Protein AF-A0A7K1ERR1-F1 (afdb_monomer_lite)

Foldseek 3Di:
DVVVVVCVVVVLLVVLLVQLVCVVVVVDDDPLLVQLVVCCVVVVNQSLVSQLVVLVVVVVVCVVVPDDQDPVSNCCSNVSSVSNSVND

Sequence (88 aa):
MPIRLVTLFAGLGVYGLGVALTVHAGIGIAPWDVLGQGIAVQTGLSFGVSTVIVSVFVLLCWIPLKVKPGLGTVANALFVGLFADLWL

pLDDT: mean 73.2, std 5.56, range [57.72, 82.88]

Secondary structure (DSSP, 8-state):
-HHHHHHHHHHHHHHHHHHHHHHHHTS---HHHHHHHHHHHHH---HHHHHHHHHHHHHHHHTTTT----HHHHHHHHHHHHHHHTT-

Structure (mmCIF, N/CA/C/O backbone):
data_AF-A0A7K1ERR1-F1
#
_entry.id   AF-A0A7K1ERR1-F1
#
loop_
_atom_site.group_PDB
_atom_site.id
_atom_site.type_symbol
_atom_site.label_atom_id
_atom_site.label_alt_id
_atom_site.label_comp_id
_atom_site.label_asym_id
_atom_site.label_entity_id
_atom_site.label_seq_id
_atom_site.pdbx_PDB_ins_code
_atom_site.Cartn_x
_atom_site.Cartn_y
_atom_site.Cartn_z
_atom_site.occupancy
_atom_site.B_iso_or_equiv
_atom_site.auth_seq_id
_atom_site.auth_comp_id
_atom_site.auth_asym_id
_atom_site.auth_atom_id
_atom_site.pdbx_PDB_model_num
ATOM 1 N N 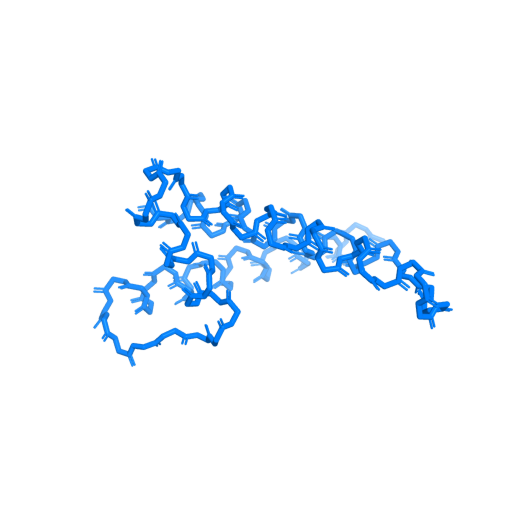. MET A 1 1 ? 6.463 7.195 -25.440 1.00 60.88 1 MET A N 1
ATOM 2 C CA . MET A 1 1 ? 6.667 6.998 -23.985 1.00 60.88 1 MET A CA 1
ATOM 3 C C . MET A 1 1 ? 5.553 7.554 -23.083 1.00 60.88 1 MET A C 1
ATOM 5 O O . MET A 1 1 ? 5.192 6.806 -22.183 1.00 60.88 1 MET A O 1
ATOM 9 N N . PRO A 1 2 ? 4.949 8.748 -23.286 1.00 69.81 2 PRO A N 1
ATOM 10 C CA . PRO A 1 2 ? 3.979 9.302 -22.321 1.00 69.81 2 PRO A CA 1
ATOM 11 C C . PRO A 1 2 ? 2.668 8.504 -22.218 1.00 69.81 2 PRO A C 1
ATOM 13 O O . PRO A 1 2 ? 2.121 8.367 -21.130 1.00 69.81 2 PRO A O 1
ATOM 16 N N . ILE A 1 3 ? 2.219 7.883 -23.316 1.00 78.56 3 ILE A N 1
ATOM 17 C CA . ILE A 1 3 ? 0.973 7.103 -23.335 1.00 78.56 3 ILE A CA 1
ATOM 18 C C . ILE A 1 3 ? 0.989 5.933 -22.337 1.00 78.56 3 ILE A C 1
ATOM 20 O O . ILE A 1 3 ? 0.000 5.708 -21.659 1.00 78.56 3 ILE A O 1
ATOM 24 N N . ARG A 1 4 ? 2.133 5.24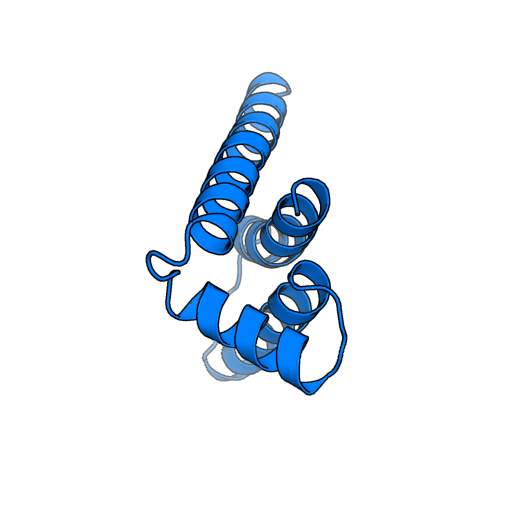6 -22.166 1.00 75.44 4 ARG A N 1
ATOM 25 C CA . ARG A 1 4 ? 2.256 4.098 -21.249 1.00 75.44 4 ARG A CA 1
ATOM 26 C C . ARG A 1 4 ? 2.130 4.505 -19.783 1.00 75.44 4 ARG A C 1
ATOM 28 O O . ARG A 1 4 ? 1.563 3.750 -19.005 1.00 75.44 4 ARG A O 1
ATOM 35 N N . LEU A 1 5 ? 2.646 5.682 -19.420 1.00 72.88 5 LEU A N 1
ATOM 36 C CA . LEU A 1 5 ? 2.499 6.219 -18.067 1.00 72.88 5 LEU A CA 1
ATOM 37 C C . LEU A 1 5 ? 1.033 6.561 -17.788 1.00 72.88 5 LEU A C 1
ATOM 39 O O . LEU A 1 5 ? 0.505 6.188 -16.749 1.00 72.88 5 LEU A O 1
ATOM 43 N N . VAL A 1 6 ? 0.364 7.218 -18.738 1.00 78.94 6 VAL A N 1
ATOM 44 C CA . VAL A 1 6 ? -1.051 7.588 -18.595 1.00 78.94 6 VAL A CA 1
ATOM 45 C C . VAL A 1 6 ? -1.934 6.346 -18.470 1.00 78.94 6 VAL A C 1
ATOM 47 O O . VAL A 1 6 ? -2.787 6.305 -17.590 1.00 78.94 6 VAL A O 1
ATOM 50 N N . THR A 1 7 ? -1.703 5.301 -19.274 1.00 76.38 7 THR A N 1
ATOM 51 C CA . THR A 1 7 ? -2.459 4.040 -19.156 1.00 76.38 7 THR A CA 1
ATOM 52 C C . THR A 1 7 ? -2.190 3.326 -17.830 1.00 76.38 7 THR A C 1
ATOM 54 O O . THR A 1 7 ? -3.110 2.743 -17.265 1.00 76.38 7 THR A O 1
ATOM 57 N N . LEU A 1 8 ? -0.960 3.399 -17.304 1.00 75.94 8 LEU A N 1
ATOM 58 C CA . LEU A 1 8 ? -0.609 2.840 -15.996 1.00 75.94 8 LEU A CA 1
ATOM 59 C C . LEU A 1 8 ? -1.377 3.542 -14.867 1.00 75.94 8 LEU A C 1
ATOM 61 O O . LEU A 1 8 ? -2.015 2.875 -14.058 1.00 75.94 8 LEU A O 1
ATOM 65 N N . PHE A 1 9 ? -1.346 4.876 -14.830 1.00 75.56 9 PHE A N 1
ATOM 66 C CA . PHE A 1 9 ? -2.030 5.653 -13.794 1.00 75.56 9 PHE A CA 1
ATOM 67 C C . PHE A 1 9 ? -3.555 5.554 -13.899 1.00 75.56 9 PHE A C 1
ATOM 69 O O . PHE A 1 9 ? -4.224 5.404 -12.880 1.00 75.56 9 PHE A O 1
ATOM 76 N N . ALA A 1 10 ? -4.107 5.562 -15.115 1.00 78.88 10 ALA A N 1
ATOM 77 C CA . ALA A 1 10 ? -5.536 5.342 -15.330 1.00 78.88 10 ALA A CA 1
ATOM 78 C C . ALA A 1 10 ? -5.966 3.934 -14.884 1.00 78.88 10 ALA A C 1
ATOM 80 O O . ALA A 1 10 ? -6.985 3.786 -14.212 1.00 78.88 10 ALA A O 1
ATOM 81 N N . GLY A 1 11 ? -5.166 2.909 -15.199 1.00 78.75 11 GLY A N 1
ATOM 82 C CA . GLY A 1 11 ? -5.402 1.537 -14.751 1.00 78.75 11 GLY A CA 1
ATOM 83 C C . GLY A 1 11 ? -5.343 1.395 -13.230 1.00 78.75 11 GLY A C 1
ATOM 84 O O . GLY A 1 11 ? -6.211 0.745 -12.654 1.00 78.75 11 GLY A O 1
ATOM 85 N N . LEU A 1 12 ? -4.383 2.053 -12.570 1.00 73.75 12 LEU A N 1
ATOM 86 C CA . LEU A 1 12 ? -4.312 2.083 -11.105 1.00 73.75 12 LEU A CA 1
ATOM 87 C C . LEU A 1 12 ? -5.522 2.782 -10.479 1.00 73.75 12 LEU A C 1
ATOM 89 O O . LEU A 1 12 ? -6.023 2.313 -9.462 1.00 73.75 12 LEU A O 1
ATOM 93 N N . GLY A 1 13 ? -6.017 3.857 -11.098 1.00 75.19 13 GLY A N 1
ATOM 94 C CA . GLY A 1 13 ? -7.236 4.533 -10.656 1.00 75.19 13 GLY A CA 1
ATOM 95 C C . GLY A 1 13 ? -8.453 3.608 -10.693 1.00 75.19 13 GLY A C 1
ATOM 96 O O . GLY A 1 13 ? -9.152 3.485 -9.693 1.00 75.19 13 GLY A O 1
ATOM 97 N N . VAL A 1 14 ? -8.668 2.901 -11.808 1.00 80.94 14 VAL A N 1
ATOM 98 C CA . VAL A 1 14 ? -9.773 1.929 -11.945 1.00 80.94 14 VAL A CA 1
ATOM 99 C C . VAL A 1 14 ? -9.619 0.761 -10.967 1.00 80.94 14 VAL A C 1
ATOM 101 O O . VAL A 1 14 ? -10.605 0.305 -10.393 1.00 80.94 14 VAL A O 1
ATOM 104 N N . TYR A 1 15 ? -8.388 0.296 -10.745 1.00 74.88 15 TYR A N 1
ATOM 105 C CA . TYR A 1 15 ? -8.106 -0.769 -9.787 1.00 74.88 15 TYR A CA 1
ATOM 106 C C . TYR A 1 15 ? -8.419 -0.341 -8.345 1.00 74.88 15 TYR A C 1
ATOM 108 O O . TYR A 1 15 ? -9.117 -1.064 -7.639 1.00 74.88 15 TYR A O 1
ATOM 116 N N . GLY A 1 16 ? -7.980 0.856 -7.934 1.00 68.12 16 GLY A N 1
ATOM 117 C CA . GLY A 1 16 ? -8.295 1.430 -6.621 1.00 68.12 16 GLY A CA 1
ATOM 118 C C . GLY A 1 16 ? -9.800 1.583 -6.394 1.00 68.12 16 GLY A C 1
ATOM 119 O O . GLY A 1 16 ? -10.298 1.215 -5.335 1.00 68.12 16 GLY A O 1
ATOM 120 N N . LEU A 1 17 ? -10.538 2.007 -7.425 1.00 77.25 17 LEU A N 1
ATOM 121 C CA . LEU A 1 17 ? -12.002 2.089 -7.410 1.00 77.25 17 LEU A CA 1
ATOM 122 C C . LEU A 1 17 ? -12.654 0.712 -7.185 1.00 77.25 17 LEU A C 1
ATOM 124 O O . LEU A 1 17 ? -13.581 0.576 -6.389 1.00 77.25 17 LEU A O 1
ATOM 128 N N . GLY A 1 18 ? -12.142 -0.328 -7.850 1.00 72.88 18 GLY A N 1
ATOM 129 C CA . GLY A 1 18 ? -12.593 -1.708 -7.657 1.00 72.88 18 GLY A CA 1
ATOM 130 C C . GLY A 1 18 ? -12.331 -2.224 -6.240 1.00 72.88 18 GLY A C 1
ATOM 131 O O . GLY A 1 18 ? -13.215 -2.831 -5.635 1.00 72.88 18 GLY A O 1
ATOM 132 N N . VAL A 1 19 ? -11.152 -1.938 -5.682 1.00 68.25 19 VAL A N 1
ATOM 133 C CA . VAL A 1 19 ? -10.813 -2.295 -4.295 1.00 68.25 19 VAL A CA 1
ATOM 134 C C . VAL A 1 19 ? -11.729 -1.563 -3.314 1.00 68.25 19 VAL A C 1
ATOM 136 O O . VAL A 1 19 ? -12.323 -2.217 -2.460 1.00 68.25 19 VAL A O 1
ATOM 139 N N . ALA A 1 20 ? -11.934 -0.253 -3.478 1.00 68.56 20 ALA A N 1
ATOM 140 C CA . ALA A 1 20 ? -12.820 0.541 -2.626 1.00 68.56 20 ALA A CA 1
ATOM 141 C C . ALA A 1 20 ? -14.263 0.011 -2.646 1.00 68.56 20 ALA A C 1
ATOM 143 O O . ALA A 1 20 ? -14.854 -0.201 -1.588 1.00 68.56 20 ALA A O 1
ATOM 144 N N . LEU A 1 21 ? -14.805 -0.304 -3.829 1.00 74.00 21 LEU A N 1
ATOM 145 C CA . LEU A 1 21 ? -16.133 -0.915 -3.966 1.00 74.00 21 LEU A CA 1
ATOM 146 C C . LEU A 1 21 ? -16.218 -2.280 -3.277 1.00 74.00 21 LEU A C 1
ATOM 148 O O . LEU A 1 21 ? -17.218 -2.574 -2.629 1.00 74.00 21 LEU A O 1
ATOM 152 N N . THR A 1 22 ? -15.174 -3.103 -3.386 1.00 72.94 22 THR A N 1
ATOM 153 C CA . THR A 1 22 ? -15.127 -4.436 -2.762 1.00 72.94 22 THR A CA 1
ATOM 154 C C . THR A 1 22 ? -15.054 -4.334 -1.236 1.00 72.94 22 THR A C 1
ATOM 156 O O . THR A 1 22 ? -15.736 -5.081 -0.532 1.00 72.94 22 THR A O 1
ATOM 159 N N . VAL A 1 23 ? -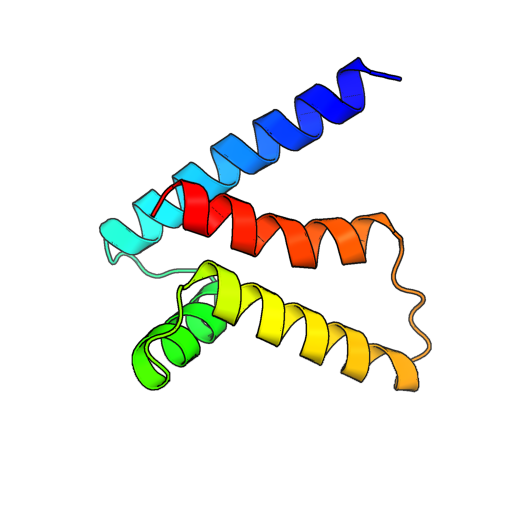14.282 -3.368 -0.724 1.00 69.69 23 VAL A N 1
ATOM 160 C CA . VAL A 1 23 ? -14.212 -3.029 0.703 1.00 69.69 23 VAL A CA 1
ATOM 161 C C . VAL A 1 23 ? -15.574 -2.555 1.212 1.00 69.69 23 VAL A C 1
ATOM 163 O O . VAL A 1 23 ? -16.048 -3.061 2.227 1.00 69.69 23 VAL A O 1
ATOM 166 N N . HIS A 1 24 ? -16.232 -1.637 0.498 1.00 72.12 24 HIS A N 1
ATOM 167 C CA . HIS A 1 24 ? -17.540 -1.099 0.887 1.00 72.12 24 HIS A CA 1
ATOM 168 C C . HIS A 1 24 ? -18.660 -2.145 0.812 1.00 72.12 24 HIS A C 1
ATOM 170 O O . HIS A 1 24 ? -19.564 -2.154 1.643 1.00 72.12 24 HIS A O 1
ATOM 176 N N . ALA A 1 25 ? -18.601 -3.042 -0.174 1.00 74.88 25 ALA A N 1
ATOM 177 C CA . ALA A 1 25 ? -19.592 -4.093 -0.371 1.00 74.88 25 ALA A CA 1
ATOM 178 C C . ALA A 1 25 ? -19.438 -5.278 0.603 1.00 74.88 25 ALA A C 1
ATOM 180 O O . ALA A 1 25 ? -20.320 -6.134 0.648 1.00 74.88 25 ALA A O 1
ATOM 181 N N . GLY A 1 26 ? -18.345 -5.360 1.375 1.00 69.25 26 GLY A N 1
ATOM 182 C CA . GLY A 1 26 ? -18.156 -6.390 2.407 1.00 69.25 26 GLY A CA 1
ATOM 183 C C . GLY A 1 26 ? -18.086 -7.831 1.878 1.00 69.25 26 GLY A C 1
A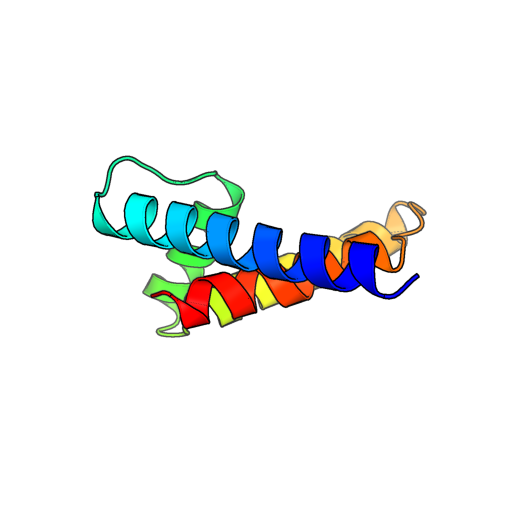TOM 184 O O . GLY A 1 26 ? -18.201 -8.779 2.649 1.00 69.25 26 GLY A O 1
ATOM 185 N N . ILE A 1 27 ? -17.888 -8.006 0.570 1.00 73.62 27 ILE A N 1
ATOM 186 C CA . ILE A 1 27 ? -17.881 -9.299 -0.147 1.00 73.62 27 ILE A CA 1
ATOM 187 C C . ILE A 1 27 ? -16.560 -10.074 -0.009 1.00 73.62 27 ILE A C 1
ATOM 189 O O . ILE A 1 27 ? -16.422 -11.169 -0.549 1.00 73.62 27 ILE A O 1
ATOM 193 N N . GLY A 1 28 ? -15.613 -9.535 0.763 1.00 64.25 28 GLY A N 1
ATOM 194 C CA . GLY A 1 28 ? -14.282 -10.097 0.961 1.00 64.25 28 GLY A CA 1
ATOM 195 C C . GLY A 1 28 ? -13.268 -9.505 -0.012 1.00 64.25 28 GLY A C 1
ATOM 196 O O . GLY A 1 28 ? -13.544 -9.300 -1.189 1.00 64.25 28 GLY A O 1
ATOM 197 N N . ILE A 1 29 ? -12.081 -9.215 0.505 1.00 72.12 29 ILE A N 1
ATOM 198 C CA . ILE A 1 29 ? -10.966 -8.606 -0.226 1.00 72.12 29 ILE A CA 1
ATOM 199 C C . ILE A 1 29 ? -9.802 -9.596 -0.341 1.00 72.12 29 ILE A C 1
ATOM 201 O O . ILE A 1 29 ? -9.771 -10.621 0.345 1.00 72.12 29 ILE A O 1
ATOM 205 N N . ALA A 1 30 ? -8.847 -9.317 -1.233 1.00 71.44 30 ALA A N 1
ATOM 206 C CA . ALA A 1 30 ? -7.683 -10.179 -1.412 1.00 71.44 30 ALA A CA 1
ATOM 207 C C . ALA A 1 30 ? -6.908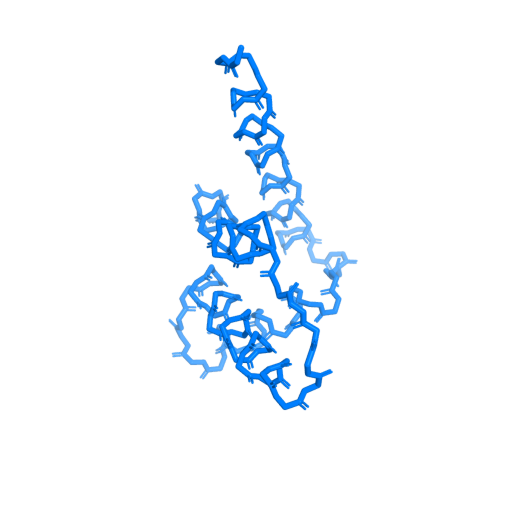 -10.322 -0.086 1.00 71.44 30 ALA A C 1
ATOM 209 O O . ALA A 1 30 ? -6.860 -9.368 0.685 1.00 71.44 30 ALA A O 1
ATOM 210 N N . PRO A 1 31 ? -6.236 -11.456 0.189 1.00 69.56 31 PRO A N 1
ATOM 211 C CA . PRO A 1 31 ? -5.518 -11.668 1.453 1.00 69.56 31 PRO A CA 1
ATOM 212 C C . PRO A 1 31 ? -4.500 -10.565 1.776 1.00 69.56 31 PRO A C 1
ATOM 214 O O . PRO A 1 31 ? -4.264 -10.246 2.938 1.00 69.56 31 PRO A O 1
ATOM 217 N N . TRP A 1 32 ? -3.918 -9.971 0.731 1.00 72.81 32 TRP A N 1
ATOM 218 C CA . TRP A 1 32 ? -3.008 -8.834 0.831 1.00 72.81 32 TRP A CA 1
ATOM 219 C C . TRP A 1 32 ? -3.706 -7.576 1.364 1.00 72.81 32 TRP A C 1
ATOM 221 O O . TRP A 1 32 ? -3.225 -6.936 2.298 1.00 72.81 32 TRP A O 1
ATOM 231 N N . ASP A 1 33 ? -4.878 -7.276 0.815 1.00 71.62 33 ASP A N 1
ATOM 232 C CA . ASP A 1 33 ? -5.721 -6.155 1.217 1.00 71.62 33 ASP A CA 1
ATOM 233 C C . ASP A 1 33 ? -6.358 -6.416 2.590 1.00 71.62 33 ASP A C 1
ATOM 235 O O . ASP A 1 33 ? -6.461 -5.501 3.395 1.00 71.62 33 ASP A O 1
ATOM 239 N N . VAL A 1 34 ? -6.710 -7.666 2.920 1.00 77.31 34 VAL A N 1
ATOM 240 C CA . VAL A 1 34 ? -7.189 -8.073 4.257 1.00 77.31 34 VAL A CA 1
ATOM 241 C C . VAL A 1 34 ? -6.127 -7.816 5.321 1.00 77.31 34 VAL A C 1
ATOM 243 O O . VAL A 1 34 ? -6.456 -7.346 6.406 1.00 77.31 34 VAL A O 1
ATOM 246 N N . LEU A 1 35 ? -4.852 -8.096 5.028 1.00 78.12 35 LEU A N 1
ATOM 247 C CA . LEU A 1 35 ? -3.754 -7.822 5.956 1.00 78.12 35 LEU A CA 1
ATOM 248 C C . LEU A 1 35 ? -3.586 -6.312 6.180 1.00 78.12 35 LEU A C 1
ATOM 250 O O . LEU A 1 35 ? -3.466 -5.871 7.323 1.00 78.12 35 LEU A O 1
ATOM 254 N N . GLY A 1 36 ? -3.635 -5.521 5.102 1.00 78.31 36 GLY A N 1
ATOM 255 C CA . GLY A 1 36 ? -3.637 -4.059 5.175 1.00 78.31 36 GLY A CA 1
ATOM 256 C C . GLY A 1 36 ? -4.837 -3.516 5.957 1.00 78.31 36 GLY A C 1
ATOM 257 O O . GLY A 1 36 ? -4.662 -2.692 6.851 1.00 78.31 36 GLY A O 1
ATOM 258 N N . GLN A 1 37 ? -6.040 -4.034 5.693 1.00 75.38 37 GLN A N 1
ATOM 259 C CA . GLN A 1 37 ? -7.275 -3.650 6.375 1.00 75.38 37 GLN A CA 1
ATOM 260 C C . GLN A 1 37 ? -7.264 -4.028 7.855 1.00 75.38 37 GLN A C 1
ATOM 262 O O . GLN A 1 37 ? -7.654 -3.219 8.689 1.00 75.38 37 GLN A O 1
ATOM 267 N N . GLY A 1 38 ? -6.802 -5.231 8.199 1.00 79.50 38 GLY A N 1
ATOM 268 C CA . GLY A 1 38 ? -6.699 -5.687 9.584 1.00 79.50 38 GLY A CA 1
ATOM 269 C C . GLY A 1 38 ? -5.769 -4.789 10.395 1.00 79.50 38 GLY A C 1
ATOM 270 O O . GLY A 1 38 ? -6.149 -4.306 11.461 1.00 79.50 38 GLY A O 1
ATOM 271 N N . ILE A 1 39 ? -4.598 -4.464 9.834 1.00 78.44 39 ILE A N 1
ATOM 272 C CA . ILE A 1 39 ? -3.666 -3.514 10.448 1.00 78.44 39 ILE A CA 1
ATOM 273 C C . ILE A 1 39 ? -4.318 -2.137 10.575 1.00 78.44 39 ILE A C 1
ATOM 275 O O . ILE A 1 39 ? -4.238 -1.556 11.653 1.00 78.44 39 ILE A O 1
ATOM 279 N N . ALA A 1 40 ? -4.989 -1.632 9.537 1.00 79.94 40 ALA A N 1
ATOM 280 C CA . ALA A 1 40 ? -5.680 -0.342 9.570 1.00 79.94 40 ALA A CA 1
ATOM 281 C C . ALA A 1 40 ? -6.731 -0.279 10.691 1.00 79.94 40 ALA A C 1
ATOM 283 O O . ALA A 1 40 ? -6.728 0.653 11.491 1.00 79.94 40 ALA A O 1
ATOM 284 N N . VAL A 1 41 ? -7.562 -1.316 10.829 1.00 79.88 41 VAL A N 1
ATOM 285 C CA . VAL A 1 41 ? -8.587 -1.418 11.882 1.00 79.88 41 VAL A CA 1
ATOM 286 C C . VAL A 1 41 ? -7.963 -1.481 13.280 1.00 79.88 41 VAL A C 1
ATOM 288 O O . VAL A 1 41 ? -8.488 -0.875 14.210 1.00 79.88 41 VAL A O 1
ATOM 291 N N . GLN A 1 42 ? -6.836 -2.179 13.448 1.00 82.88 42 GLN A N 1
ATOM 292 C CA . GLN A 1 42 ? -6.166 -2.312 14.748 1.00 82.88 42 GLN A CA 1
ATOM 293 C C . GLN A 1 42 ? -5.277 -1.120 15.125 1.00 82.88 42 GLN A C 1
ATOM 295 O O . GLN A 1 42 ? -5.075 -0.877 16.312 1.00 82.88 42 GLN A O 1
ATOM 300 N N . THR A 1 43 ? -4.745 -0.378 14.151 1.00 78.81 43 THR A N 1
ATOM 301 C CA . THR A 1 43 ? -3.876 0.790 14.398 1.00 78.81 43 THR A CA 1
ATOM 302 C C . THR A 1 43 ? -4.586 2.133 14.249 1.00 78.81 43 THR A C 1
ATOM 304 O O . THR A 1 43 ? -4.035 3.147 14.670 1.00 78.81 43 THR A O 1
ATOM 307 N N . GLY A 1 44 ? -5.791 2.168 13.673 1.00 74.31 44 GLY A N 1
ATOM 308 C CA . GLY A 1 44 ? -6.497 3.408 13.336 1.00 74.31 44 GLY A CA 1
ATOM 309 C C . GLY A 1 44 ? -5.847 4.194 12.189 1.00 74.31 44 GLY A C 1
ATOM 310 O O . GLY A 1 44 ? -6.197 5.350 11.962 1.00 74.31 44 GLY A O 1
ATOM 311 N N . LEU A 1 45 ? -4.880 3.592 11.489 1.00 76.56 45 LEU A N 1
ATOM 312 C CA . LEU A 1 45 ? -4.246 4.163 10.303 1.00 76.56 45 LEU A CA 1
ATOM 313 C C . LEU A 1 45 ? -5.149 3.980 9.078 1.00 76.56 45 LEU A C 1
ATOM 315 O O . LEU A 1 45 ? -5.994 3.089 9.040 1.00 76.56 45 LEU A O 1
ATOM 319 N N . SER A 1 46 ? -4.947 4.813 8.057 1.00 77.31 46 SER A N 1
ATOM 320 C CA . SER A 1 46 ? -5.634 4.645 6.776 1.00 77.31 46 SER A CA 1
ATOM 321 C C . SER A 1 46 ? -5.268 3.297 6.135 1.00 77.31 46 SER A C 1
ATOM 323 O O . SER A 1 46 ? -4.129 2.824 6.234 1.00 77.31 46 SER A O 1
ATOM 325 N N . PHE A 1 47 ? -6.231 2.707 5.423 1.00 73.75 47 PHE A N 1
ATOM 326 C CA . PHE A 1 47 ? -6.053 1.468 4.666 1.00 73.75 47 PHE A CA 1
ATOM 327 C C . PHE A 1 47 ? -4.851 1.538 3.711 1.00 73.75 47 PHE A C 1
ATOM 329 O O . PHE A 1 47 ? -4.063 0.589 3.618 1.00 73.75 47 PHE A O 1
ATOM 336 N N . GLY A 1 48 ? -4.663 2.678 3.042 1.00 72.62 48 GLY A N 1
ATOM 337 C CA . GLY A 1 48 ? -3.531 2.882 2.146 1.00 72.62 48 GLY A CA 1
ATOM 338 C C . GLY A 1 48 ? -2.197 2.883 2.872 1.00 72.62 48 GLY A C 1
ATOM 339 O O . GLY A 1 48 ? -1.263 2.201 2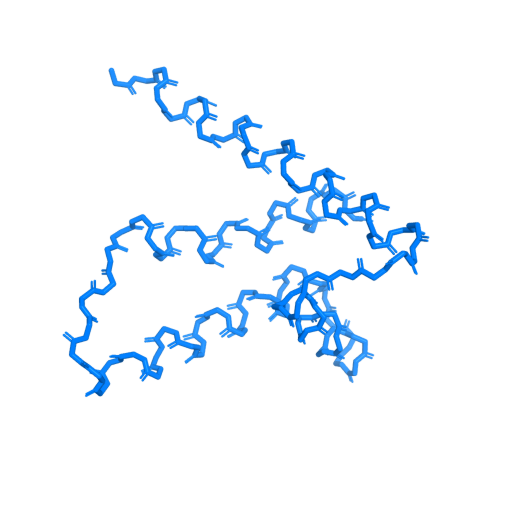.444 1.00 72.62 48 GLY A O 1
ATOM 340 N N . VAL A 1 49 ? -2.116 3.586 4.004 1.00 74.56 49 VAL A N 1
ATOM 341 C CA . VAL A 1 49 ? -0.898 3.653 4.825 1.00 74.56 49 VAL A CA 1
ATOM 342 C C . VAL A 1 49 ? -0.522 2.266 5.343 1.00 74.56 49 VAL A C 1
ATOM 344 O O . VAL A 1 49 ? 0.634 1.856 5.222 1.00 74.56 49 VAL A O 1
ATOM 347 N N . SER A 1 50 ? -1.488 1.500 5.849 1.00 78.25 50 SER A N 1
ATOM 348 C CA . SER A 1 50 ? -1.254 0.132 6.320 1.00 78.25 50 SER A CA 1
ATOM 349 C C . SER A 1 50 ? -0.778 -0.795 5.198 1.00 78.25 50 SER A C 1
ATOM 351 O O . SER A 1 50 ? 0.172 -1.555 5.390 1.00 78.25 50 SER A O 1
ATOM 353 N N . THR A 1 51 ? -1.357 -0.683 4.001 1.00 76.88 51 THR A N 1
ATOM 354 C CA . THR A 1 51 ? -0.955 -1.482 2.830 1.00 76.88 51 THR A CA 1
ATOM 355 C C . THR A 1 51 ? 0.458 -1.131 2.349 1.00 76.88 51 THR A C 1
ATOM 357 O O . THR A 1 51 ? 1.228 -2.021 1.973 1.00 76.88 51 THR A O 1
ATOM 360 N N . VAL A 1 52 ? 0.844 0.148 2.414 1.00 80.25 52 VAL A N 1
ATOM 361 C CA . VAL A 1 52 ? 2.209 0.602 2.104 1.00 80.25 52 VAL A CA 1
ATOM 362 C C . VAL A 1 52 ? 3.210 0.076 3.132 1.00 80.25 52 VAL A C 1
ATOM 364 O O . VAL A 1 52 ? 4.272 -0.411 2.747 1.00 80.25 52 VAL A O 1
ATOM 367 N N . ILE A 1 53 ? 2.880 0.108 4.425 1.00 79.81 53 ILE A N 1
ATOM 368 C CA . ILE A 1 53 ? 3.752 -0.417 5.487 1.00 79.81 53 ILE A CA 1
ATOM 369 C C . ILE A 1 53 ? 4.005 -1.915 5.285 1.00 79.81 53 ILE A C 1
ATOM 371 O O . ILE A 1 53 ? 5.160 -2.341 5.284 1.00 79.81 53 ILE A O 1
ATOM 375 N N . VAL A 1 54 ? 2.949 -2.701 5.050 1.00 81.50 54 VAL A N 1
ATOM 376 C CA . VAL A 1 54 ? 3.059 -4.138 4.735 1.00 81.50 54 VAL A CA 1
ATOM 377 C C . VAL A 1 54 ? 3.946 -4.354 3.513 1.00 81.50 54 VAL A C 1
ATOM 379 O O . VAL A 1 54 ? 4.864 -5.172 3.543 1.00 81.50 54 VAL A O 1
ATOM 382 N N . SER A 1 55 ? 3.712 -3.580 2.456 1.00 78.12 55 SER A N 1
ATOM 383 C CA . SER A 1 55 ? 4.470 -3.650 1.210 1.00 78.12 55 SER A CA 1
ATOM 384 C C . SER A 1 55 ? 5.961 -3.378 1.406 1.00 78.12 55 SER A C 1
ATOM 386 O O . SER A 1 55 ? 6.794 -4.130 0.899 1.00 78.12 55 SER A O 1
ATOM 388 N N . VAL A 1 56 ? 6.310 -2.347 2.179 1.00 80.88 56 VAL A N 1
ATOM 389 C CA . VAL A 1 56 ? 7.699 -2.029 2.538 1.00 80.88 56 VAL A CA 1
ATOM 390 C C . VAL A 1 56 ? 8.311 -3.161 3.359 1.00 80.88 56 VAL A C 1
ATOM 392 O O . VAL A 1 56 ? 9.434 -3.575 3.079 1.00 80.88 56 VAL A O 1
ATOM 395 N N . PHE A 1 57 ? 7.573 -3.709 4.325 1.00 82.00 57 PHE A N 1
ATOM 396 C CA . PHE A 1 57 ? 8.055 -4.801 5.168 1.00 82.00 57 PHE A CA 1
ATOM 397 C C . PHE A 1 57 ? 8.354 -6.067 4.353 1.00 82.00 57 PHE A C 1
ATOM 399 O O . PHE A 1 57 ? 9.418 -6.666 4.504 1.00 82.00 57 PHE A O 1
ATOM 406 N N . VAL A 1 58 ? 7.468 -6.436 3.424 1.00 81.69 58 VAL A N 1
ATOM 407 C CA . VAL A 1 58 ? 7.685 -7.582 2.528 1.00 81.69 58 VAL A CA 1
ATOM 408 C C . VAL A 1 58 ? 8.883 -7.344 1.604 1.00 81.69 58 VAL A C 1
ATOM 410 O O . VAL A 1 58 ? 9.697 -8.248 1.412 1.00 81.69 58 VAL A O 1
ATOM 413 N N . LEU A 1 59 ? 9.046 -6.125 1.082 1.00 77.19 59 LEU A N 1
ATOM 414 C CA . LEU A 1 59 ? 10.215 -5.742 0.285 1.00 77.19 59 LEU A CA 1
ATOM 415 C C . LEU A 1 59 ? 11.524 -5.853 1.078 1.00 77.19 59 LEU A C 1
ATOM 417 O O . LEU A 1 59 ? 12.524 -6.330 0.542 1.00 77.19 59 LEU A O 1
ATOM 421 N N . LEU A 1 60 ? 11.520 -5.472 2.358 1.00 78.38 60 LEU A N 1
ATOM 422 C CA . LEU A 1 60 ? 12.665 -5.660 3.251 1.00 78.38 60 LEU A CA 1
ATOM 423 C C . LEU A 1 60 ? 12.946 -7.150 3.491 1.00 78.38 60 LEU A C 1
ATOM 425 O O . LEU A 1 60 ? 14.101 -7.572 3.432 1.00 78.38 60 LEU A O 1
ATOM 429 N N . CYS A 1 61 ? 11.906 -7.968 3.673 1.00 79.50 61 CYS A N 1
ATOM 430 C CA . CYS A 1 61 ? 12.037 -9.421 3.775 1.00 79.50 61 CYS A CA 1
ATOM 431 C C . CYS A 1 61 ? 12.565 -10.078 2.489 1.00 79.50 61 CYS A C 1
ATOM 433 O O . CYS A 1 61 ? 13.097 -11.181 2.563 1.00 79.50 61 CYS A O 1
ATOM 435 N N . TRP A 1 62 ? 12.481 -9.431 1.322 1.00 73.81 62 TRP A N 1
ATOM 436 C CA . TRP A 1 62 ? 13.071 -9.939 0.076 1.00 73.81 62 TRP A CA 1
ATOM 437 C C . TRP A 1 62 ? 14.578 -9.700 -0.059 1.00 73.81 62 TRP A C 1
ATOM 439 O O . TRP A 1 62 ? 15.232 -10.426 -0.811 1.00 73.81 62 TRP A O 1
ATOM 449 N N . ILE A 1 63 ? 15.153 -8.749 0.685 1.00 73.56 63 ILE A N 1
ATOM 450 C CA . ILE A 1 63 ? 16.603 -8.485 0.706 1.00 73.56 63 ILE A CA 1
ATOM 451 C C . ILE A 1 63 ? 17.419 -9.768 0.979 1.00 73.56 63 ILE A C 1
ATOM 453 O O . ILE A 1 63 ? 18.332 -10.057 0.199 1.00 73.56 63 ILE A O 1
ATOM 457 N N . PRO A 1 64 ? 17.102 -10.594 2.000 1.00 75.00 64 PRO A N 1
ATOM 458 C CA . PRO A 1 64 ? 17.816 -11.852 2.231 1.00 75.00 64 PRO A CA 1
ATOM 459 C C . PRO A 1 64 ? 17.554 -12.925 1.159 1.00 75.00 64 PRO A C 1
ATOM 461 O O . PRO A 1 64 ? 18.411 -13.782 0.946 1.00 75.00 64 PRO A O 1
ATOM 464 N N . LEU A 1 65 ? 16.424 -12.872 0.439 1.00 74.31 65 LEU A N 1
ATOM 465 C CA . LEU A 1 65 ? 16.081 -13.830 -0.624 1.00 74.31 65 LEU A CA 1
ATOM 466 C C . LEU A 1 65 ? 16.819 -13.581 -1.954 1.00 74.31 65 LEU A C 1
ATOM 468 O O . LEU A 1 65 ? 16.668 -14.371 -2.885 1.00 74.31 65 LEU A O 1
ATOM 472 N N . LYS A 1 66 ? 17.625 -12.512 -2.068 1.00 71.25 66 LYS A N 1
ATOM 473 C CA . LYS A 1 66 ? 18.376 -12.125 -3.286 1.00 71.25 66 LYS A CA 1
ATOM 474 C C . LYS A 1 66 ? 17.511 -11.934 -4.545 1.00 71.25 66 LYS A C 1
ATOM 476 O O . LYS A 1 66 ? 18.047 -11.839 -5.652 1.00 71.25 66 LYS A O 1
ATOM 481 N N . VAL A 1 67 ? 16.191 -11.832 -4.398 1.00 70.31 67 VAL A N 1
ATOM 482 C CA . VAL A 1 67 ? 15.280 -11.459 -5.485 1.00 70.31 67 VAL A CA 1
ATOM 483 C C . VAL A 1 67 ? 15.464 -9.970 -5.719 1.00 70.31 67 VAL A C 1
ATOM 485 O O . VAL A 1 67 ? 15.288 -9.189 -4.794 1.00 70.31 67 VAL A O 1
ATOM 488 N N . LYS A 1 68 ? 15.857 -9.561 -6.929 1.00 67.75 68 LYS A N 1
ATOM 489 C CA . LYS A 1 68 ? 16.034 -8.142 -7.265 1.00 67.75 68 LYS A CA 1
ATOM 490 C C . LYS A 1 68 ? 14.654 -7.512 -7.485 1.00 67.75 68 LYS A C 1
ATOM 492 O O . LYS A 1 68 ? 14.069 -7.769 -8.541 1.00 67.75 68 LYS A O 1
ATOM 497 N N . PRO A 1 69 ? 14.118 -6.706 -6.548 1.00 66.06 69 PRO A N 1
ATOM 498 C CA . PRO A 1 69 ? 12.875 -6.006 -6.809 1.00 66.06 69 PRO A CA 1
ATOM 499 C C . PRO A 1 69 ? 13.139 -4.976 -7.911 1.00 66.06 69 PRO A C 1
ATOM 501 O O . PRO A 1 69 ? 14.077 -4.181 -7.832 1.00 66.06 69 PRO A O 1
ATOM 504 N N . GLY A 1 70 ? 12.344 -5.018 -8.978 1.00 73.25 70 GLY A N 1
ATOM 505 C CA . GLY A 1 70 ? 12.416 -4.007 -10.027 1.00 73.25 70 GLY A CA 1
ATOM 506 C C . GLY A 1 70 ? 11.800 -2.687 -9.559 1.00 73.25 70 GLY A C 1
ATOM 507 O O . GLY A 1 70 ? 10.958 -2.668 -8.661 1.00 73.25 70 GLY A O 1
ATOM 508 N N . LEU A 1 71 ? 12.140 -1.583 -10.233 1.00 71.19 71 LEU A N 1
ATOM 509 C CA . LEU A 1 71 ? 11.499 -0.274 -10.016 1.00 71.19 71 LEU A CA 1
ATOM 510 C C . LEU A 1 71 ? 9.965 -0.348 -10.131 1.00 71.19 71 LEU A C 1
ATOM 512 O O . LEU A 1 71 ? 9.258 0.316 -9.381 1.00 71.19 71 LEU A O 1
ATOM 516 N N . GLY A 1 72 ? 9.450 -1.205 -11.021 1.00 63.81 72 GLY A N 1
ATOM 517 C CA . GLY A 1 72 ? 8.013 -1.444 -11.170 1.00 63.81 72 GLY A CA 1
ATOM 518 C C . GLY A 1 72 ? 7.371 -2.135 -9.964 1.00 63.81 72 GLY A C 1
ATOM 519 O O . GLY A 1 72 ? 6.233 -1.828 -9.636 1.00 63.81 72 GLY A O 1
ATOM 520 N N . THR A 1 73 ? 8.093 -3.015 -9.265 1.00 70.88 73 THR A N 1
ATOM 521 C CA . THR A 1 73 ? 7.595 -3.688 -8.054 1.00 70.88 73 THR A CA 1
ATOM 522 C C . THR A 1 73 ? 7.486 -2.705 -6.897 1.00 70.88 73 THR A C 1
ATOM 524 O O . THR A 1 73 ? 6.463 -2.663 -6.223 1.00 70.88 73 THR A O 1
ATOM 527 N N . VAL A 1 74 ? 8.516 -1.878 -6.709 1.00 71.94 74 VAL A N 1
ATOM 528 C CA . VAL A 1 74 ? 8.542 -0.842 -5.668 1.00 71.94 74 VAL A CA 1
ATOM 529 C C . VAL A 1 74 ? 7.446 0.192 -5.916 1.00 71.94 74 VAL A C 1
ATOM 531 O O . VAL A 1 74 ? 6.699 0.524 -5.001 1.00 71.94 74 VAL A O 1
ATOM 534 N N . ALA A 1 75 ? 7.302 0.647 -7.165 1.00 69.44 75 ALA A N 1
ATOM 535 C CA . ALA A 1 75 ? 6.244 1.572 -7.542 1.00 69.44 75 ALA A CA 1
ATOM 536 C C . ALA A 1 75 ? 4.858 0.961 -7.294 1.00 69.44 75 ALA A C 1
ATOM 538 O O . ALA A 1 75 ? 4.034 1.584 -6.640 1.00 69.44 75 ALA A O 1
ATOM 539 N N . ASN A 1 76 ? 4.604 -0.267 -7.746 1.00 68.94 76 ASN A N 1
ATOM 540 C CA . ASN A 1 76 ? 3.293 -0.891 -7.563 1.00 68.94 76 ASN A CA 1
ATOM 541 C C . ASN A 1 76 ? 2.935 -1.025 -6.071 1.00 68.94 76 ASN A C 1
ATOM 543 O O . ASN A 1 76 ? 1.840 -0.659 -5.661 1.00 68.94 76 ASN A O 1
ATOM 547 N N . ALA A 1 77 ? 3.895 -1.444 -5.244 1.00 69.31 77 ALA A N 1
ATOM 548 C CA . ALA A 1 77 ? 3.678 -1.654 -3.816 1.00 69.31 77 ALA A CA 1
ATOM 549 C C . ALA A 1 77 ? 3.457 -0.342 -3.025 1.00 69.31 77 ALA A C 1
ATOM 551 O O . ALA A 1 77 ? 2.685 -0.317 -2.070 1.00 69.31 77 ALA A O 1
ATOM 552 N N . LEU A 1 78 ? 4.091 0.764 -3.436 1.00 68.62 78 LEU A N 1
ATOM 553 C CA . LEU A 1 78 ? 3.891 2.093 -2.836 1.00 68.62 78 LEU A CA 1
ATOM 554 C C . LEU A 1 78 ? 2.619 2.786 -3.336 1.00 68.62 78 LEU A C 1
ATOM 556 O O . LEU A 1 78 ? 1.909 3.419 -2.559 1.00 68.62 78 LEU A O 1
ATOM 560 N N . PHE A 1 79 ? 2.338 2.691 -4.635 1.00 66.88 79 PHE A N 1
ATOM 561 C CA . PHE A 1 79 ? 1.248 3.437 -5.249 1.00 66.88 79 PHE A CA 1
ATOM 562 C C . PHE A 1 79 ? -0.108 2.746 -5.073 1.00 66.88 79 PHE A C 1
ATOM 564 O O . PHE A 1 79 ? -1.089 3.455 -4.882 1.00 66.88 79 PHE A O 1
ATOM 571 N N . VAL A 1 80 ? -0.202 1.410 -5.047 1.00 68.44 80 VAL A N 1
ATOM 572 C CA . VAL A 1 80 ? -1.494 0.711 -4.860 1.00 68.44 80 VAL A CA 1
ATOM 573 C C . VAL A 1 80 ? -2.208 1.141 -3.580 1.00 68.44 80 VAL A C 1
ATOM 575 O O . VAL A 1 80 ? -3.388 1.472 -3.642 1.00 68.44 80 VAL A O 1
ATOM 578 N N . GLY A 1 81 ? -1.498 1.207 -2.449 1.00 65.56 81 GLY A N 1
ATOM 579 C CA . GLY A 1 81 ? -2.089 1.667 -1.190 1.00 65.56 81 GLY A CA 1
ATOM 580 C C . GLY A 1 81 ? -2.540 3.128 -1.259 1.00 65.56 81 GLY A C 1
ATOM 581 O O . GLY A 1 81 ? -3.644 3.449 -0.835 1.00 65.56 81 GLY A O 1
ATOM 582 N N . LEU A 1 82 ? -1.730 4.002 -1.864 1.00 66.12 82 LEU A N 1
ATOM 583 C CA . LEU A 1 82 ? -2.041 5.428 -1.998 1.00 66.12 82 LEU A CA 1
ATOM 584 C C . LEU A 1 82 ? -3.263 5.682 -2.900 1.00 66.12 82 LEU A C 1
ATOM 586 O O . LEU A 1 82 ? -4.096 6.529 -2.596 1.00 66.12 82 LEU A O 1
ATOM 590 N N . PHE A 1 83 ? -3.380 4.944 -4.007 1.00 65.50 83 PHE A N 1
ATOM 591 C CA . PHE A 1 83 ? -4.531 5.042 -4.904 1.00 65.50 83 PHE A CA 1
ATOM 592 C C . PHE A 1 83 ? -5.787 4.416 -4.301 1.00 65.50 83 PHE A C 1
ATOM 594 O O . PHE A 1 83 ? -6.866 4.947 -4.529 1.00 65.50 83 PHE A O 1
ATOM 601 N N . ALA A 1 84 ? -5.674 3.334 -3.527 1.00 63.44 84 ALA A N 1
ATOM 602 C CA . ALA A 1 84 ? -6.820 2.774 -2.813 1.00 63.44 84 ALA A CA 1
ATOM 603 C C . ALA A 1 84 ? -7.375 3.759 -1.769 1.00 63.44 84 ALA A C 1
ATOM 605 O O . ALA A 1 84 ? -8.585 3.914 -1.676 1.00 63.44 84 ALA A O 1
ATOM 606 N N . ASP A 1 85 ? -6.501 4.466 -1.046 1.00 63.12 85 ASP A N 1
ATOM 607 C CA . ASP A 1 85 ? -6.894 5.493 -0.071 1.00 63.12 85 ASP A CA 1
ATOM 608 C C . ASP A 1 85 ? -7.529 6.729 -0.711 1.00 63.12 85 ASP A C 1
ATOM 610 O O . ASP A 1 85 ? -8.441 7.320 -0.158 1.00 63.12 85 ASP A O 1
ATOM 614 N N . LEU A 1 86 ? -7.086 7.103 -1.914 1.00 63.56 86 LEU A N 1
ATOM 615 C CA . LEU A 1 86 ? -7.689 8.196 -2.684 1.00 63.56 86 LEU A CA 1
ATOM 616 C C . LEU A 1 86 ? -9.157 7.941 -3.072 1.00 63.56 86 LEU A C 1
ATOM 618 O O . LEU A 1 86 ? -9.851 8.890 -3.433 1.00 63.56 86 LEU A O 1
ATOM 622 N N . TRP A 1 87 ? -9.607 6.684 -3.054 1.00 57.72 87 TRP A N 1
ATOM 623 C CA . TRP A 1 87 ? -10.963 6.276 -3.436 1.00 57.72 87 TRP A CA 1
ATOM 624 C C . TRP A 1 87 ? -11.819 5.772 -2.262 1.00 57.72 87 TRP A C 1
ATOM 626 O O . TRP A 1 87 ? -13.000 5.492 -2.479 1.00 57.72 87 TRP A O 1
ATOM 636 N N . LEU A 1 88 ? -11.238 5.633 -1.065 1.00 59.53 88 LEU A N 1
ATOM 637 C CA . LEU A 1 88 ? -11.892 5.192 0.176 1.00 59.53 88 LEU A CA 1
ATOM 638 C C . LEU A 1 88 ? -12.400 6.383 0.996 1.00 59.53 88 LEU A C 1
ATOM 640 O O . LEU A 1 88 ? -13.458 6.205 1.641 1.00 59.53 88 LEU A O 1
#

Radius of gyration: 13.77 Å; chains: 1; bounding box: 38×23×39 Å